Protein AF-A0A2E4QGC3-F1 (afdb_monomer_lite)

Secondary structure (DSSP, 8-state):
----------TTTSEETTEEHHHHHHHHHHHHHHHHHHHHHHHHHHHHTSPP--TTTTHHHHHHHIIIIIIS-TTGGGSHHHHHHHHHHHHHHHHHHHHHHHHHTTTHHHHHT--

pLDDT: mean 86.59, std 10.7, range [45.19, 97.94]

Structure (mmCIF, N/CA/C/O backbone):
data_AF-A0A2E4QGC3-F1
#
_entry.id   AF-A0A2E4QGC3-F1
#
loop_
_atom_site.group_PDB
_atom_site.id
_atom_site.type_symbol
_atom_site.label_atom_id
_atom_site.label_alt_id
_atom_site.label_comp_id
_atom_site.label_asym_id
_atom_site.label_entity_id
_atom_site.label_seq_id
_atom_site.pdbx_PDB_ins_code
_atom_site.Cartn_x
_atom_site.Cartn_y
_atom_site.Cartn_z
_atom_site.occupancy
_atom_site.B_iso_or_equiv
_atom_site.auth_seq_id
_atom_site.auth_comp_id
_atom_site.auth_asym_id
_atom_site.auth_atom_id
_atom_site.pdbx_PDB_model_num
ATOM 1 N N . MET A 1 1 ? 45.068 -13.428 -18.372 1.00 47.28 1 MET A N 1
ATOM 2 C CA . MET A 1 1 ? 43.794 -14.139 -18.594 1.00 47.28 1 MET A CA 1
ATOM 3 C C . MET A 1 1 ? 42.691 -13.116 -18.382 1.00 47.28 1 MET A C 1
ATOM 5 O O . MET A 1 1 ? 42.543 -12.630 -17.269 1.00 47.28 1 MET A O 1
ATOM 9 N N . ARG A 1 2 ? 42.080 -12.636 -19.468 1.00 45.19 2 ARG A N 1
ATOM 10 C CA . ARG A 1 2 ? 41.048 -11.593 -19.437 1.00 45.19 2 ARG A CA 1
ATOM 11 C C . ARG A 1 2 ? 39.769 -12.281 -18.961 1.00 45.19 2 ARG A C 1
ATOM 13 O O . ARG A 1 2 ? 39.364 -13.263 -19.564 1.00 45.19 2 ARG A O 1
ATOM 20 N N . LEU A 1 3 ? 39.235 -11.868 -17.814 1.00 57.50 3 LEU A N 1
ATOM 21 C CA . LEU A 1 3 ? 37.904 -12.294 -17.400 1.00 57.50 3 LEU A CA 1
ATOM 22 C C . LEU A 1 3 ? 36.945 -11.529 -18.300 1.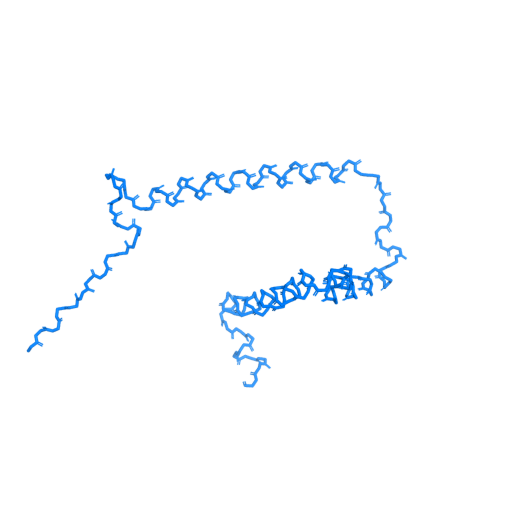00 57.50 3 LEU A C 1
ATOM 24 O O . LEU A 1 3 ? 36.777 -10.319 -18.148 1.00 57.50 3 LEU A O 1
ATOM 28 N N . ASP A 1 4 ? 36.416 -12.221 -19.296 1.00 54.12 4 ASP A N 1
ATOM 29 C CA . ASP A 1 4 ? 35.385 -11.701 -20.176 1.00 54.12 4 ASP A CA 1
ATOM 30 C C . ASP A 1 4 ? 34.141 -11.529 -19.303 1.00 54.12 4 ASP A C 1
ATOM 32 O O . ASP A 1 4 ? 33.403 -12.475 -19.034 1.00 54.12 4 ASP A O 1
ATOM 36 N N . GLY A 1 5 ? 33.991 -10.335 -18.727 1.00 58.50 5 GLY A N 1
ATOM 37 C CA . GLY A 1 5 ? 32.826 -9.982 -17.936 1.00 58.50 5 GLY A CA 1
ATOM 38 C C . GLY A 1 5 ? 31.602 -10.172 -18.814 1.00 58.50 5 GLY A C 1
ATOM 39 O O . GLY A 1 5 ? 31.435 -9.451 -19.796 1.00 58.50 5 GLY A O 1
ATOM 40 N N . PHE A 1 6 ? 30.775 -11.164 -18.489 1.00 63.38 6 PHE A N 1
ATOM 41 C CA . PHE A 1 6 ? 29.457 -11.311 -19.081 1.00 63.38 6 PHE A CA 1
ATOM 42 C C . PHE A 1 6 ? 28.702 -10.006 -18.821 1.00 63.38 6 PHE A C 1
ATOM 44 O O . PHE A 1 6 ? 28.243 -9.752 -17.707 1.00 63.38 6 PHE A O 1
ATOM 51 N N . MET A 1 7 ? 28.632 -9.149 -19.838 1.00 65.50 7 MET A N 1
ATOM 52 C CA . MET A 1 7 ? 27.768 -7.978 -19.853 1.00 65.50 7 MET A CA 1
ATOM 53 C C . MET A 1 7 ? 26.338 -8.514 -19.859 1.00 65.50 7 MET A C 1
ATOM 55 O O . MET A 1 7 ? 25.777 -8.790 -20.916 1.00 65.50 7 MET A O 1
ATOM 59 N N . MET A 1 8 ? 25.782 -8.759 -18.672 1.00 71.31 8 MET A N 1
ATOM 60 C CA . MET A 1 8 ? 24.369 -9.082 -18.520 1.00 71.31 8 MET A CA 1
ATOM 61 C C . MET A 1 8 ? 23.593 -7.847 -18.965 1.00 71.31 8 MET A C 1
ATOM 63 O O . MET A 1 8 ? 23.534 -6.853 -18.242 1.00 71.31 8 MET A O 1
ATOM 67 N N . GLU A 1 9 ? 23.057 -7.885 -20.184 1.00 76.44 9 GLU A N 1
ATOM 68 C CA . GLU A 1 9 ? 22.187 -6.820 -20.667 1.00 76.44 9 GLU A CA 1
ATOM 69 C C . GLU A 1 9 ? 20.975 -6.710 -19.743 1.00 76.44 9 GLU A C 1
ATOM 71 O O . GLU A 1 9 ? 20.362 -7.711 -19.356 1.00 76.44 9 GLU A O 1
ATOM 76 N N . HIS A 1 10 ? 20.649 -5.479 -19.351 1.00 81.12 10 HIS A N 1
ATOM 77 C CA . HIS A 1 10 ? 19.537 -5.235 -18.453 1.00 81.12 10 HIS A CA 1
ATOM 78 C C . HIS A 1 10 ? 18.235 -5.721 -19.121 1.00 81.12 10 HIS A C 1
ATOM 80 O O . HIS A 1 10 ? 17.992 -5.387 -20.282 1.00 81.12 10 HIS A O 1
ATOM 86 N N . PRO A 1 11 ? 17.341 -6.449 -18.424 1.00 82.50 11 PRO A N 1
ATOM 87 C CA . PRO A 1 11 ? 16.104 -6.977 -19.017 1.00 82.50 11 PRO A CA 1
ATOM 88 C C . PRO A 1 11 ? 15.154 -5.924 -19.624 1.00 82.50 11 PRO A C 1
ATOM 90 O O . PRO A 1 11 ? 14.217 -6.260 -20.340 1.00 82.50 11 PRO A O 1
ATOM 93 N N . LEU A 1 12 ? 15.365 -4.637 -19.340 1.00 84.19 12 LEU A N 1
ATOM 94 C CA . LEU A 1 12 ? 14.615 -3.544 -19.976 1.00 84.19 12 LEU A CA 1
ATOM 95 C C . LEU A 1 12 ? 15.203 -3.108 -21.325 1.00 84.19 12 LEU A C 1
ATOM 97 O O . LEU A 1 12 ? 14.480 -2.521 -22.134 1.00 84.19 12 LEU A O 1
ATOM 101 N N . ASP A 1 13 ? 16.478 -3.407 -21.561 1.00 85.94 13 ASP A N 1
ATOM 102 C CA . ASP A 1 13 ? 17.204 -3.064 -22.784 1.00 85.94 13 ASP A CA 1
ATOM 103 C C . ASP A 1 13 ? 17.122 -4.179 -23.830 1.00 85.94 13 ASP A C 1
ATOM 105 O O . ASP A 1 13 ? 17.263 -3.917 -25.028 1.00 85.94 13 ASP A O 1
ATOM 109 N N . ILE A 1 14 ? 16.796 -5.404 -23.405 1.00 88.19 14 ILE A N 1
ATOM 110 C CA . ILE A 1 14 ? 16.562 -6.517 -24.323 1.00 88.19 14 ILE A CA 1
ATOM 111 C C . ILE A 1 14 ? 15.283 -6.310 -25.139 1.00 88.19 14 ILE A C 1
ATOM 113 O O . ILE A 1 14 ? 14.298 -5.698 -24.709 1.00 88.19 14 ILE A O 1
ATOM 117 N N . THR A 1 15 ? 15.314 -6.818 -26.368 1.00 89.19 15 THR A N 1
ATOM 118 C CA . THR A 1 15 ? 14.217 -6.682 -27.327 1.00 89.19 15 THR A CA 1
ATOM 119 C C . THR A 1 15 ? 13.378 -7.955 -27.342 1.00 89.19 15 THR A C 1
ATOM 121 O O . THR A 1 15 ? 13.844 -9.017 -27.747 1.00 89.19 15 THR A O 1
ATOM 124 N N . TYR A 1 16 ? 12.116 -7.842 -26.945 1.00 86.06 16 TYR A N 1
ATOM 125 C CA . TYR A 1 16 ? 11.133 -8.918 -26.967 1.00 86.06 16 TYR A CA 1
ATOM 126 C C . TYR A 1 16 ? 10.263 -8.789 -28.216 1.00 86.06 16 TYR A C 1
ATOM 128 O O . TYR A 1 16 ? 9.527 -7.815 -28.357 1.00 86.06 16 TYR A O 1
ATOM 136 N N . ALA A 1 17 ? 10.349 -9.755 -29.137 1.00 86.56 17 ALA A N 1
ATOM 137 C CA . ALA A 1 17 ? 9.548 -9.774 -30.370 1.00 86.56 17 ALA A CA 1
ATOM 138 C C . ALA A 1 17 ? 9.578 -8.439 -31.161 1.00 86.56 17 ALA A C 1
ATOM 140 O O . ALA A 1 17 ? 8.571 -8.004 -31.711 1.00 86.56 17 ALA A O 1
ATOM 141 N N . GLY A 1 18 ? 10.738 -7.768 -31.189 1.00 87.81 18 GLY A N 1
ATOM 142 C CA . GLY A 1 18 ? 10.933 -6.471 -31.857 1.00 87.81 18 GLY A CA 1
ATOM 143 C C . GLY A 1 18 ? 10.627 -5.230 -31.003 1.00 87.81 18 GLY A C 1
ATOM 144 O O . GLY A 1 18 ? 10.847 -4.114 -31.467 1.00 87.81 18 GLY A O 1
ATOM 145 N N . ILE A 1 19 ? 10.172 -5.395 -29.757 1.00 87.38 19 ILE A N 1
ATOM 146 C CA . ILE A 1 19 ? 9.827 -4.306 -28.830 1.00 87.38 19 ILE A CA 1
ATOM 147 C C . ILE A 1 19 ? 10.833 -4.271 -27.673 1.00 87.38 19 ILE A C 1
ATOM 149 O O . ILE A 1 19 ? 11.060 -5.284 -27.016 1.00 87.38 19 ILE A O 1
ATOM 153 N N . LYS A 1 20 ? 11.429 -3.108 -27.381 1.00 90.19 20 LYS A N 1
ATOM 154 C CA . LYS A 1 20 ? 12.330 -2.964 -26.220 1.00 90.19 20 LYS A CA 1
ATOM 155 C C . LYS A 1 20 ? 11.569 -3.147 -24.902 1.00 90.19 20 LYS A C 1
ATOM 157 O O . LYS A 1 20 ? 10.458 -2.630 -24.755 1.00 90.19 20 LYS A O 1
ATOM 162 N N . GLY A 1 21 ? 12.177 -3.829 -23.933 1.00 88.88 21 GLY A N 1
ATOM 163 C CA . GLY A 1 21 ? 11.554 -4.173 -22.650 1.00 88.88 21 GLY A CA 1
ATOM 164 C C . GLY A 1 21 ? 10.984 -2.984 -21.871 1.00 88.88 21 GLY A C 1
ATOM 165 O O . GLY A 1 21 ? 9.895 -3.090 -21.304 1.00 88.88 21 GLY A O 1
ATOM 166 N N . TYR A 1 22 ? 11.636 -1.818 -21.898 1.00 91.75 22 TYR A N 1
ATOM 167 C CA . TYR A 1 22 ? 11.111 -0.637 -21.202 1.00 91.75 22 TYR A CA 1
ATOM 168 C C . TYR A 1 22 ? 9.769 -0.142 -21.768 1.00 91.75 22 TYR A C 1
ATOM 170 O O . TYR A 1 22 ? 8.949 0.365 -21.005 1.00 91.75 22 TYR A O 1
ATOM 178 N N . TYR A 1 23 ? 9.490 -0.317 -23.068 1.00 93.31 23 TYR A N 1
ATOM 179 C CA . TYR A 1 23 ? 8.177 0.030 -23.625 1.00 93.31 23 TYR A CA 1
ATOM 180 C C . TYR A 1 23 ? 7.086 -0.880 -23.067 1.00 93.31 23 TYR A C 1
ATOM 182 O O . TYR A 1 23 ? 6.005 -0.399 -22.732 1.00 93.31 23 TYR A O 1
ATOM 190 N N . LEU A 1 24 ? 7.378 -2.175 -22.911 1.00 92.00 24 LEU A N 1
ATOM 191 C CA . LEU A 1 24 ? 6.452 -3.116 -22.282 1.00 92.00 24 LEU A CA 1
ATOM 192 C C . LEU A 1 24 ? 6.173 -2.715 -20.831 1.00 92.00 24 LEU A C 1
ATOM 194 O O . LEU A 1 24 ? 5.012 -2.671 -20.428 1.00 92.00 24 LEU A O 1
ATOM 198 N N . LEU A 1 25 ? 7.216 -2.356 -20.074 1.00 92.19 25 LEU A N 1
ATOM 199 C CA . LEU A 1 25 ? 7.071 -1.879 -18.699 1.00 92.19 25 LEU A CA 1
ATOM 200 C C . LEU A 1 25 ? 6.210 -0.611 -18.623 1.00 92.19 25 LEU A C 1
ATOM 202 O O . LEU A 1 25 ? 5.304 -0.544 -17.797 1.00 92.19 25 LEU A O 1
ATOM 206 N N . LEU A 1 26 ? 6.464 0.378 -19.482 1.00 94.50 26 LEU A N 1
ATOM 207 C CA . LEU A 1 26 ? 5.713 1.635 -19.487 1.00 94.50 26 LEU A CA 1
ATOM 208 C C . LEU A 1 26 ? 4.244 1.429 -19.863 1.00 94.50 26 LEU A C 1
ATOM 210 O O . LEU A 1 26 ? 3.369 2.014 -19.228 1.00 94.50 26 LEU A O 1
ATOM 214 N N . VAL A 1 27 ? 3.957 0.585 -20.857 1.00 95.56 27 VAL A N 1
ATOM 215 C CA . VAL A 1 27 ? 2.580 0.290 -21.274 1.00 95.56 27 VAL A CA 1
ATOM 216 C C . VAL A 1 27 ? 1.839 -0.481 -20.183 1.00 95.56 27 VAL A C 1
ATOM 218 O O . VAL A 1 27 ? 0.763 -0.057 -19.763 1.00 95.56 27 VAL A O 1
ATOM 221 N N . LEU A 1 28 ? 2.412 -1.579 -19.681 1.00 95.44 28 LEU A N 1
ATOM 222 C CA . LEU A 1 28 ? 1.779 -2.390 -18.636 1.00 95.44 28 LEU A CA 1
ATOM 223 C C . LEU A 1 28 ? 1.624 -1.607 -17.330 1.00 95.44 28 LEU A C 1
ATOM 225 O O . LEU A 1 28 ? 0.553 -1.625 -16.723 1.00 95.44 28 LEU A O 1
ATOM 229 N N . GLY A 1 29 ? 2.667 -0.885 -16.922 1.00 96.44 29 GLY A N 1
ATOM 230 C CA . GLY A 1 29 ? 2.653 -0.032 -15.739 1.00 96.44 29 GLY A CA 1
ATOM 231 C C . GLY A 1 29 ? 1.637 1.100 -15.868 1.00 96.44 29 GLY A C 1
ATOM 232 O O . GLY A 1 29 ? 0.827 1.298 -14.965 1.00 96.44 29 GLY A O 1
ATOM 233 N N . GLY A 1 30 ? 1.610 1.788 -17.011 1.00 97.62 30 GLY A N 1
ATOM 234 C CA . GLY A 1 30 ? 0.655 2.859 -17.289 1.00 97.62 30 GLY A CA 1
ATOM 235 C C . GLY A 1 30 ? -0.796 2.377 -17.254 1.00 97.62 30 GLY A C 1
ATOM 236 O O . GLY A 1 30 ? -1.627 2.991 -16.584 1.00 97.62 30 GLY A O 1
ATOM 237 N N . ILE A 1 31 ? -1.097 1.245 -17.901 1.00 97.88 31 ILE A N 1
ATOM 238 C CA . ILE A 1 31 ? -2.432 0.629 -17.865 1.00 97.88 31 ILE A CA 1
ATOM 239 C C . ILE A 1 31 ? -2.797 0.237 -16.428 1.00 97.88 31 ILE A C 1
ATOM 241 O O . ILE A 1 31 ? -3.880 0.583 -15.957 1.00 97.88 31 ILE A O 1
ATOM 245 N N . SER A 1 32 ? -1.895 -0.439 -15.713 1.00 97.62 32 SER A N 1
ATOM 246 C CA . SER A 1 32 ? -2.124 -0.874 -14.331 1.00 97.62 32 SER A CA 1
ATOM 247 C C . SER A 1 32 ? -2.444 0.304 -13.404 1.00 97.62 32 SER A C 1
ATOM 249 O O . SER A 1 32 ? -3.460 0.286 -12.704 1.00 97.62 32 SER A O 1
ATOM 251 N N . ILE A 1 33 ? -1.644 1.374 -13.460 1.00 97.69 33 ILE A N 1
ATOM 252 C CA . ILE A 1 33 ? -1.845 2.582 -12.650 1.00 97.69 33 ILE A CA 1
ATOM 253 C C . ILE A 1 33 ? -3.165 3.270 -13.012 1.00 97.69 33 ILE A C 1
ATOM 255 O O . ILE A 1 33 ? -3.900 3.676 -12.113 1.00 97.69 33 ILE A O 1
ATOM 259 N N . ALA A 1 34 ? -3.503 3.373 -14.300 1.00 97.56 34 ALA A N 1
ATOM 260 C CA . ALA A 1 34 ? -4.756 3.987 -14.738 1.00 97.56 34 ALA A CA 1
ATOM 261 C C . ALA A 1 34 ? -5.985 3.219 -14.222 1.00 97.56 34 ALA A C 1
ATOM 263 O O . ALA A 1 34 ? -6.903 3.823 -13.660 1.00 97.56 34 ALA A O 1
ATOM 264 N N . PHE A 1 35 ? -5.987 1.888 -14.350 1.00 97.88 35 PHE A N 1
ATOM 265 C CA . PHE A 1 35 ? -7.061 1.042 -13.823 1.00 97.88 35 PHE A CA 1
ATOM 266 C C . PHE A 1 35 ? -7.151 1.119 -12.298 1.00 97.88 35 PHE A C 1
ATOM 268 O O . PHE A 1 35 ? -8.248 1.262 -11.754 1.00 97.88 35 PHE A O 1
ATOM 275 N N . PHE A 1 36 ? -6.016 1.069 -11.602 1.00 97.12 36 PHE A N 1
ATOM 276 C CA . PHE A 1 36 ? -5.972 1.209 -10.151 1.00 97.12 36 PHE A CA 1
ATOM 277 C C . PHE A 1 36 ? -6.544 2.560 -9.701 1.00 97.12 36 PHE A C 1
ATOM 279 O O . PHE A 1 36 ? -7.436 2.598 -8.853 1.00 97.12 36 PHE A O 1
ATOM 286 N N . ALA A 1 37 ? -6.107 3.662 -10.317 1.00 97.81 37 ALA A N 1
ATOM 287 C CA . ALA A 1 37 ? -6.591 5.004 -10.008 1.00 97.81 37 ALA A CA 1
ATOM 288 C C . ALA A 1 37 ? -8.102 5.137 -10.246 1.00 97.81 37 ALA A C 1
ATOM 290 O O . ALA A 1 37 ? -8.812 5.671 -9.391 1.00 97.81 37 ALA A O 1
ATOM 291 N N . TYR A 1 38 ? -8.614 4.597 -11.355 1.00 97.94 38 TYR A N 1
ATOM 292 C CA . TYR A 1 38 ? -10.050 4.578 -11.640 1.00 97.94 38 TYR A CA 1
ATOM 293 C C . TYR A 1 38 ? -10.845 3.832 -10.557 1.00 97.94 38 TYR A C 1
ATOM 295 O O . TYR A 1 38 ? -11.861 4.329 -10.060 1.00 97.94 38 TYR A O 1
ATOM 303 N N . GLN A 1 39 ? -10.370 2.655 -10.147 1.00 97.62 39 GLN A N 1
ATOM 304 C CA . GLN A 1 39 ? -11.031 1.846 -9.122 1.00 97.62 39 GLN A CA 1
ATOM 305 C C . GLN A 1 39 ? -11.007 2.534 -7.753 1.00 97.62 39 GLN A C 1
ATOM 307 O O . GLN A 1 39 ? -12.031 2.551 -7.064 1.00 97.62 39 GLN A O 1
ATOM 312 N N . VAL A 1 40 ? -9.884 3.159 -7.386 1.00 97.25 40 VAL A N 1
ATOM 313 C CA . VAL A 1 40 ? -9.766 3.961 -6.160 1.00 97.25 40 VAL A CA 1
ATOM 314 C C . VAL A 1 40 ? -10.748 5.127 -6.194 1.00 97.25 40 VAL A C 1
ATOM 316 O O . VAL A 1 40 ? -11.536 5.274 -5.264 1.00 97.25 40 VAL A O 1
ATOM 319 N N . GLN A 1 41 ? -10.790 5.903 -7.280 1.00 97.25 41 GLN A N 1
ATOM 320 C CA . GLN A 1 41 ? -11.730 7.021 -7.421 1.00 97.25 41 GLN A CA 1
ATOM 321 C C . GLN A 1 41 ? -13.186 6.569 -7.277 1.00 97.25 41 GLN A C 1
ATOM 323 O O . GLN A 1 41 ? -13.973 7.206 -6.571 1.00 97.25 41 GLN A O 1
ATOM 328 N N . LYS A 1 42 ? -13.548 5.450 -7.911 1.00 95.88 42 LYS A N 1
ATOM 329 C CA . LYS A 1 42 ? -14.889 4.872 -7.807 1.00 95.88 42 LYS A CA 1
ATOM 330 C C . LYS A 1 42 ? -15.217 4.465 -6.370 1.00 95.88 42 LYS A C 1
ATOM 332 O O . LYS A 1 42 ? -16.283 4.827 -5.872 1.00 95.88 42 LYS A O 1
ATOM 337 N N . ALA A 1 43 ? -14.312 3.755 -5.698 1.00 95.44 43 ALA A N 1
ATOM 338 C CA . ALA A 1 43 ? -14.493 3.341 -4.309 1.00 95.44 43 ALA A CA 1
ATOM 339 C C . ALA A 1 43 ? -14.619 4.554 -3.375 1.00 95.44 43 ALA A C 1
ATOM 341 O O . ALA A 1 43 ? -15.560 4.626 -2.584 1.00 95.44 43 ALA A O 1
ATOM 342 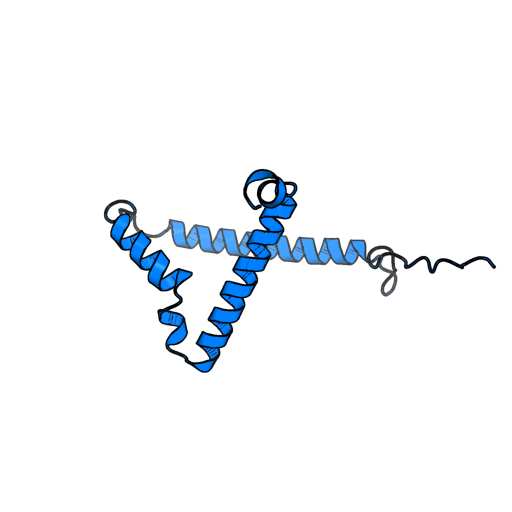N N . THR A 1 44 ? -13.743 5.551 -3.518 1.00 95.75 44 THR A N 1
ATOM 343 C CA . THR A 1 44 ? -13.793 6.790 -2.735 1.00 95.75 44 THR A CA 1
ATOM 344 C C . THR A 1 44 ? -15.109 7.531 -2.946 1.00 95.75 44 THR A C 1
ATOM 346 O O . THR A 1 44 ? -15.733 7.944 -1.970 1.00 95.75 44 THR A O 1
ATOM 349 N N . ARG A 1 45 ? -15.589 7.648 -4.191 1.00 95.19 45 ARG A N 1
ATOM 350 C CA . ARG A 1 45 ? -16.879 8.289 -4.485 1.00 95.19 45 ARG A CA 1
ATOM 351 C C . ARG A 1 45 ? -18.039 7.581 -3.786 1.00 95.19 45 ARG A C 1
ATOM 353 O O . ARG A 1 45 ? -18.903 8.254 -3.237 1.00 95.19 45 ARG A O 1
ATOM 360 N N . LEU A 1 46 ? -18.052 6.249 -3.783 1.00 93.94 46 LEU A N 1
ATOM 361 C CA . LEU A 1 46 ? -19.085 5.473 -3.090 1.00 93.94 46 LEU A CA 1
ATOM 362 C C . LEU A 1 46 ? -19.022 5.664 -1.569 1.00 93.94 46 LEU A C 1
ATOM 364 O O . LEU A 1 46 ? -20.059 5.848 -0.940 1.00 93.94 46 LEU A O 1
ATOM 368 N N . VAL A 1 47 ? -17.822 5.686 -0.983 1.00 90.69 47 VAL A N 1
ATOM 369 C CA . VAL A 1 47 ? -17.637 5.921 0.460 1.00 90.69 47 VAL A CA 1
ATOM 370 C C . VAL A 1 47 ? -18.090 7.327 0.870 1.00 90.69 47 VAL A C 1
ATOM 372 O O . VAL A 1 47 ? -18.684 7.490 1.934 1.00 90.69 47 VAL A O 1
ATOM 375 N N . LEU A 1 48 ? -17.847 8.340 0.033 1.00 89.06 48 LEU A N 1
ATOM 376 C CA . LEU A 1 48 ? -18.237 9.730 0.304 1.00 89.06 48 LEU A CA 1
ATOM 377 C C . LEU A 1 48 ? -19.752 9.971 0.247 1.00 89.06 48 LEU A 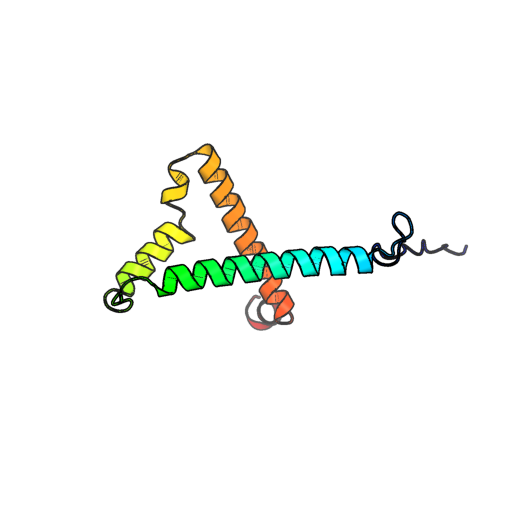C 1
ATOM 379 O O . LEU A 1 48 ? -20.225 10.926 0.853 1.00 89.06 48 LEU A O 1
ATOM 383 N N . LEU A 1 49 ? -20.512 9.114 -0.442 1.00 91.88 49 LEU A N 1
ATOM 384 C CA . LEU A 1 49 ? -21.981 9.148 -0.427 1.00 91.88 49 LEU A CA 1
ATOM 385 C C . LEU A 1 49 ? -22.577 8.589 0.877 1.00 91.88 49 LEU A C 1
ATOM 387 O O . LEU A 1 49 ? -23.784 8.692 1.090 1.00 91.88 49 LEU A O 1
ATOM 391 N N . GLY A 1 50 ? -21.758 7.975 1.734 1.00 86.94 50 GLY A N 1
ATOM 392 C CA . GLY A 1 50 ? -22.192 7.465 3.029 1.00 86.94 50 GLY A CA 1
ATOM 393 C C . GLY A 1 50 ? -22.668 8.576 3.971 1.00 86.94 50 GLY A C 1
ATOM 394 O O . GLY A 1 50 ? -22.199 9.711 3.916 1.00 86.94 50 GLY A O 1
ATOM 395 N N . ALA A 1 51 ? -23.596 8.232 4.866 1.00 83.31 51 ALA A N 1
ATOM 396 C CA . ALA A 1 51 ? -24.119 9.156 5.867 1.00 83.31 51 ALA A CA 1
ATOM 397 C C . ALA A 1 51 ? -23.004 9.703 6.789 1.00 83.31 51 ALA A C 1
A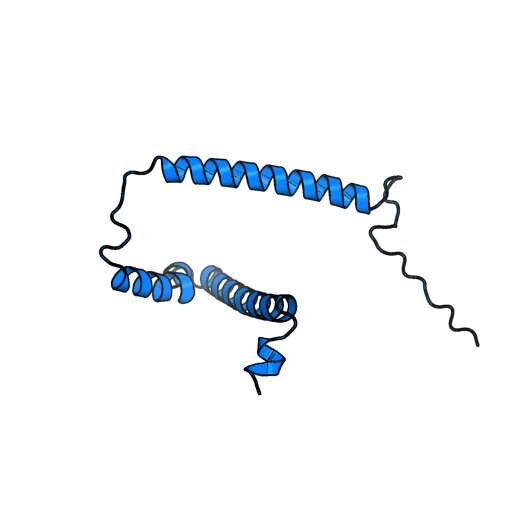TOM 399 O O . ALA A 1 51 ? -22.033 8.990 7.075 1.00 83.31 51 ALA A O 1
ATOM 400 N N . PRO A 1 52 ? -23.134 10.947 7.291 1.00 78.94 52 PRO A N 1
ATOM 401 C CA . PRO A 1 52 ? -22.176 11.504 8.236 1.00 78.94 52 PRO A CA 1
ATOM 402 C C . PRO A 1 52 ? -22.164 10.681 9.534 1.00 78.94 52 PRO A C 1
ATOM 404 O O . PRO A 1 52 ? -23.171 10.584 10.229 1.00 78.94 52 PRO A O 1
ATOM 407 N N . ASP A 1 53 ? -21.007 10.103 9.865 1.00 76.44 53 ASP A N 1
ATOM 408 C CA . ASP A 1 53 ? -20.757 9.393 11.127 1.00 76.44 53 ASP A CA 1
ATOM 409 C C . ASP A 1 53 ? -19.868 10.249 12.044 1.00 76.44 53 ASP A C 1
ATOM 411 O O . ASP A 1 53 ? -18.892 10.863 11.594 1.00 76.44 53 ASP A O 1
ATOM 415 N N . LYS A 1 54 ? -20.164 10.267 13.349 1.00 77.00 54 LYS A N 1
ATOM 416 C CA . LYS A 1 54 ? -19.329 10.923 14.367 1.00 77.00 54 LYS A CA 1
ATOM 417 C C . LYS A 1 54 ? -18.112 10.043 14.669 1.00 77.00 54 LYS A C 1
ATOM 419 O O . LYS A 1 54 ? -18.058 9.306 15.652 1.00 77.00 54 LYS A O 1
ATOM 424 N N . ARG A 1 55 ? -17.097 10.136 13.809 1.00 69.12 55 ARG A N 1
ATOM 425 C CA . ARG A 1 55 ? -15.913 9.252 13.815 1.00 69.12 55 ARG A CA 1
ATOM 426 C C . ARG A 1 55 ? -15.029 9.355 15.066 1.00 69.12 55 ARG A C 1
ATOM 428 O O . ARG A 1 55 ? -14.299 8.410 15.355 1.00 69.12 55 ARG A O 1
ATOM 435 N N . PHE A 1 56 ? -15.106 10.457 15.813 1.00 74.44 56 PHE A N 1
ATOM 436 C CA . PHE A 1 56 ? -14.219 10.745 16.950 1.00 74.44 56 PHE A CA 1
ATOM 437 C C . PHE A 1 56 ? -14.840 10.518 18.337 1.00 74.44 56 PHE A C 1
ATOM 439 O O . PHE A 1 56 ? -14.138 10.633 19.333 1.00 74.44 56 PHE A O 1
ATOM 446 N N . ASP A 1 57 ? -16.114 10.129 18.425 1.00 76.88 57 ASP A N 1
ATOM 447 C CA . ASP A 1 57 ? -16.839 9.988 19.704 1.00 76.88 57 ASP A CA 1
ATOM 448 C C . ASP A 1 57 ? -16.377 8.771 20.543 1.00 76.88 57 ASP A C 1
ATOM 450 O O . ASP A 1 57 ? -16.630 8.662 21.736 1.00 76.88 57 ASP A O 1
ATOM 454 N N . SER A 1 58 ? -15.666 7.820 19.921 1.00 80.56 58 SER A N 1
ATOM 455 C CA . SER A 1 58 ? -15.241 6.556 20.551 1.00 80.56 58 SER A CA 1
ATOM 456 C C . SER A 1 58 ? -13.824 6.122 20.160 1.00 80.56 58 SER A C 1
ATOM 458 O O . SER A 1 58 ? -13.558 4.932 19.962 1.00 80.56 58 SER A O 1
ATOM 460 N N . TRP A 1 59 ? -12.896 7.080 20.061 1.00 83.94 59 TRP A N 1
ATOM 461 C CA . TRP A 1 59 ? -11.518 6.842 19.609 1.00 83.94 59 TRP A CA 1
ATOM 462 C C . TRP A 1 59 ? -10.835 5.661 20.318 1.00 83.94 59 TRP A C 1
ATOM 464 O O . TRP A 1 59 ? -10.348 4.749 19.656 1.00 83.94 59 TRP A O 1
ATOM 474 N N . GLY A 1 60 ? -10.882 5.602 21.655 1.00 85.56 60 GLY A N 1
ATOM 475 C CA . GLY A 1 60 ? -10.230 4.533 22.424 1.00 85.56 60 GLY A CA 1
ATOM 476 C C . GLY A 1 60 ? -10.788 3.133 22.136 1.00 85.56 60 GLY A C 1
ATOM 477 O O . GLY A 1 60 ? -10.028 2.186 21.931 1.00 85.56 60 GLY A O 1
ATOM 478 N N . LYS A 1 61 ? -12.118 2.995 22.046 1.00 85.25 61 LYS A N 1
ATOM 479 C CA . LYS A 1 61 ? -12.765 1.713 21.717 1.00 85.25 61 LYS A CA 1
ATOM 480 C C . LYS A 1 61 ? -12.426 1.277 20.290 1.00 85.25 61 LYS A C 1
ATOM 482 O O . LYS A 1 61 ? -12.148 0.102 20.068 1.00 85.25 61 LYS A O 1
ATOM 487 N N . ARG A 1 62 ? -12.398 2.220 19.344 1.00 85.06 62 ARG A N 1
ATOM 488 C CA . ARG A 1 62 ? -12.052 1.960 17.939 1.00 85.06 62 ARG A CA 1
ATOM 489 C C . ARG A 1 62 ? -10.584 1.576 17.777 1.00 85.06 62 ARG A C 1
ATOM 491 O O . ARG A 1 62 ? -10.307 0.610 17.085 1.00 85.06 62 ARG A O 1
ATOM 498 N N . MET A 1 63 ? -9.660 2.251 18.460 1.00 88.19 63 MET A N 1
ATOM 499 C CA . MET A 1 63 ? -8.239 1.881 18.451 1.00 88.19 63 MET A CA 1
ATOM 500 C C . MET A 1 63 ? -8.015 0.482 19.021 1.00 88.19 63 MET A C 1
ATOM 502 O O . MET A 1 63 ? -7.319 -0.317 18.399 1.00 88.19 63 MET A O 1
ATOM 506 N N . LYS A 1 64 ? -8.666 0.139 20.141 1.00 88.38 64 LYS A N 1
ATOM 507 C CA . LYS A 1 64 ? -8.607 -1.221 20.695 1.00 88.38 64 LYS A CA 1
ATOM 508 C C . LYS A 1 64 ? -9.154 -2.263 19.713 1.00 88.38 64 LYS A C 1
ATOM 510 O O . LYS A 1 64 ? -8.548 -3.319 19.547 1.00 88.38 64 LYS A O 1
ATOM 515 N N . GLU A 1 65 ? -10.272 -1.971 19.054 1.00 88.56 65 GLU A N 1
ATOM 516 C CA . GLU A 1 65 ? -10.851 -2.864 18.045 1.00 88.56 65 GLU A CA 1
ATOM 517 C C . GLU A 1 65 ? -9.907 -3.019 16.845 1.00 88.56 65 GLU A C 1
ATOM 519 O O . GLU A 1 65 ? -9.628 -4.138 16.435 1.00 88.56 65 GLU A O 1
ATOM 524 N N . THR A 1 66 ? -9.332 -1.929 16.330 1.00 88.25 66 THR A N 1
ATOM 525 C CA . THR A 1 66 ? -8.355 -1.976 15.234 1.00 88.25 66 THR A CA 1
ATOM 526 C C . THR A 1 66 ? -7.127 -2.798 15.627 1.00 88.25 66 THR A C 1
ATOM 528 O O . THR A 1 66 ? -6.761 -3.724 14.914 1.00 88.25 66 THR A O 1
ATOM 531 N N . LEU A 1 67 ? -6.515 -2.555 16.786 1.00 89.50 67 LEU A N 1
ATOM 532 C CA . LEU A 1 67 ? -5.369 -3.348 17.248 1.00 89.50 67 LEU A CA 1
ATOM 533 C C . LEU A 1 67 ? -5.714 -4.838 17.407 1.00 89.50 67 LEU A C 1
ATOM 535 O O . LEU A 1 67 ? -4.938 -5.702 17.019 1.00 89.50 67 LEU A O 1
ATOM 539 N N . THR A 1 68 ? -6.885 -5.173 17.941 1.00 88.19 68 THR A N 1
ATOM 540 C CA . THR A 1 68 ? -7.231 -6.584 18.200 1.00 88.19 68 THR A CA 1
ATOM 541 C C . THR A 1 68 ? -7.751 -7.326 16.967 1.00 88.19 68 THR A C 1
ATOM 543 O O . THR A 1 68 ? -7.498 -8.520 16.818 1.00 88.19 68 THR A O 1
ATOM 546 N N . VAL A 1 69 ? -8.457 -6.645 16.064 1.00 87.62 69 VAL A N 1
ATOM 547 C CA . VAL A 1 69 ? -9.076 -7.252 14.877 1.00 87.62 69 VAL A CA 1
ATOM 548 C C . VAL A 1 69 ? -8.206 -7.111 13.637 1.00 87.62 69 VAL A C 1
ATOM 550 O O . VAL A 1 69 ? -8.077 -8.087 12.904 1.00 87.62 69 VAL A O 1
ATOM 553 N N . TRP A 1 70 ? -7.611 -5.940 13.396 1.00 87.81 70 TRP A N 1
ATOM 554 C CA . TRP A 1 70 ? -6.749 -5.711 12.232 1.00 87.81 70 TRP A CA 1
ATOM 555 C C . TRP A 1 70 ? -5.326 -6.213 12.480 1.00 87.81 70 TRP A C 1
ATOM 557 O O . TRP A 1 70 ? -4.842 -7.025 11.701 1.00 87.81 70 TRP A O 1
ATOM 567 N N . LEU A 1 71 ? -4.671 -5.815 13.577 1.00 88.94 71 LEU A N 1
ATOM 568 C CA . LEU A 1 71 ? -3.310 -6.303 13.855 1.00 88.94 71 LEU A CA 1
ATOM 569 C C . LEU A 1 71 ? -3.333 -7.742 14.396 1.00 88.94 71 LEU A C 1
ATOM 571 O O . LEU A 1 71 ? -2.561 -8.589 13.961 1.00 88.94 71 LEU A O 1
ATOM 575 N N . GLY A 1 72 ? -4.262 -8.037 15.310 1.00 86.62 72 GLY A N 1
ATOM 576 C CA . GLY A 1 72 ? -4.437 -9.377 15.881 1.00 86.62 72 GLY A CA 1
ATOM 577 C C . GLY A 1 72 ? -5.165 -10.381 14.982 1.00 86.62 72 GLY A C 1
ATOM 578 O O . GLY A 1 72 ? -5.249 -11.550 15.345 1.00 86.62 72 GLY A O 1
ATOM 579 N N . GLN A 1 73 ? -5.706 -9.953 13.832 1.00 86.81 73 GLN A N 1
ATOM 580 C CA . GLN A 1 73 ? -6.327 -10.822 12.816 1.00 86.81 73 GLN A CA 1
ATOM 581 C C . GLN A 1 73 ? -7.418 -11.771 13.365 1.00 86.81 73 GLN A C 1
ATOM 583 O O . GLN A 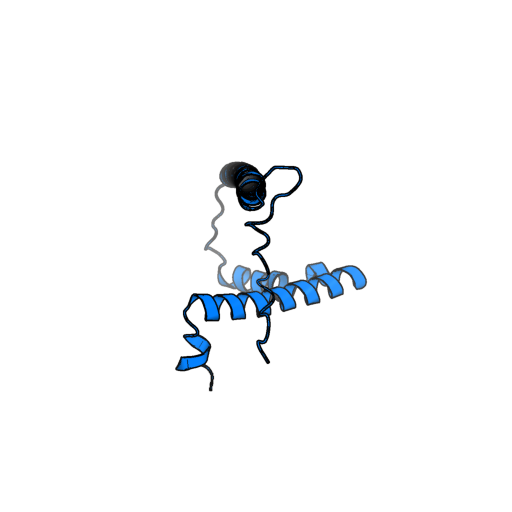1 73 ? -7.694 -12.830 12.799 1.00 86.81 73 GLN A O 1
ATOM 588 N N . ARG A 1 74 ? -8.090 -11.390 14.463 1.00 83.81 74 ARG A N 1
ATOM 589 C CA . ARG A 1 74 ? -8.983 -12.282 15.227 1.00 83.81 74 ARG A CA 1
ATOM 590 C C . ARG A 1 74 ? -10.122 -12.891 14.399 1.00 83.81 74 ARG A C 1
ATOM 592 O O . ARG A 1 74 ? -10.483 -14.033 14.635 1.00 83.81 74 ARG A O 1
ATOM 599 N N . LYS A 1 75 ? -10.670 -12.136 13.440 1.00 83.12 75 LYS A N 1
ATOM 600 C CA . LYS A 1 75 ? -11.747 -12.597 12.540 1.00 83.12 75 LYS A CA 1
ATOM 601 C C . LYS A 1 75 ? -11.251 -13.547 11.448 1.00 83.12 75 LYS A C 1
ATOM 603 O O . LYS A 1 75 ? -11.994 -14.391 10.980 1.00 83.12 75 LYS A O 1
ATOM 608 N N . VAL A 1 76 ? -9.998 -13.399 11.026 1.00 84.94 76 VAL A N 1
ATOM 609 C CA . VAL A 1 76 ? -9.415 -14.190 9.934 1.00 84.94 76 VAL A CA 1
ATOM 610 C C . VAL A 1 76 ? -9.056 -15.596 10.411 1.00 84.94 76 VAL A C 1
ATOM 612 O O . VAL A 1 76 ? -9.159 -16.551 9.652 1.00 84.94 76 VAL A O 1
ATOM 615 N N . LEU A 1 77 ? -8.733 -15.737 11.697 1.00 86.81 77 LEU A N 1
ATOM 616 C CA . LEU A 1 77 ? -8.460 -17.017 12.353 1.00 86.81 77 LEU A CA 1
ATOM 617 C C . LEU A 1 77 ? -9.705 -17.898 12.577 1.00 86.81 77 LEU A C 1
ATOM 619 O O . LEU A 1 77 ? -9.571 -18.997 13.115 1.00 86.81 77 LEU A O 1
ATOM 623 N N . GLU A 1 78 ? -10.900 -17.445 12.181 1.00 87.38 78 GLU A N 1
ATOM 624 C CA . GLU A 1 78 ? -12.112 -18.276 12.195 1.00 87.38 78 GLU A CA 1
ATOM 625 C C . GLU A 1 78 ? -11.981 -19.473 11.234 1.00 87.38 78 GLU A C 1
ATOM 627 O O . GLU A 1 78 ? -12.385 -20.585 11.579 1.00 87.38 78 GLU A O 1
ATOM 632 N N . ASP A 1 79 ? -11.329 -19.283 10.081 1.00 89.12 79 ASP A N 1
ATOM 633 C CA . ASP A 1 79 ? -10.849 -20.378 9.234 1.00 89.12 79 ASP A CA 1
ATOM 634 C C . ASP A 1 79 ? -9.418 -20.739 9.647 1.00 89.12 79 ASP A C 1
ATOM 636 O O . ASP A 1 79 ? -8.477 -19.973 9.442 1.00 89.12 79 ASP A O 1
ATOM 640 N N . LYS A 1 80 ? -9.233 -21.924 10.233 1.00 85.88 80 LYS A N 1
ATOM 641 C CA . LYS A 1 80 ? -7.938 -22.320 10.800 1.00 85.88 80 LYS A CA 1
ATOM 642 C C . LYS A 1 80 ? -6.834 -22.457 9.752 1.00 85.88 80 LYS A C 1
ATOM 644 O O . LYS A 1 80 ? -5.684 -22.190 10.071 1.00 85.88 80 LYS A O 1
ATOM 649 N N . VAL A 1 81 ? -7.142 -22.892 8.530 1.00 90.69 81 VAL A N 1
ATOM 650 C CA . VAL A 1 81 ? -6.100 -23.167 7.525 1.00 90.69 81 VAL A CA 1
ATOM 651 C C . VAL A 1 81 ? -5.811 -21.909 6.723 1.00 90.69 81 VAL A C 1
ATOM 653 O O . VAL A 1 81 ? -4.671 -21.435 6.697 1.00 90.69 81 VAL A O 1
ATOM 656 N N . ALA A 1 82 ? -6.844 -21.327 6.112 1.00 89.44 82 ALA A N 1
ATOM 657 C CA . ALA A 1 82 ? -6.678 -20.107 5.329 1.00 89.44 82 ALA A CA 1
ATOM 658 C C . ALA A 1 82 ? -6.281 -18.923 6.223 1.00 89.44 82 ALA A C 1
ATOM 660 O O . ALA A 1 82 ? -5.455 -18.095 5.832 1.00 89.44 82 ALA A O 1
ATOM 661 N N . GLY A 1 83 ? -6.807 -18.876 7.449 1.00 90.44 83 GLY A N 1
ATOM 662 C CA . GLY A 1 83 ? -6.518 -17.822 8.407 1.00 90.44 83 GLY A CA 1
ATOM 663 C C . GLY A 1 83 ? -5.081 -17.838 8.904 1.00 90.44 83 GLY A C 1
ATOM 664 O O . GLY A 1 83 ? -4.438 -16.791 8.913 1.00 90.44 83 GLY A O 1
ATOM 665 N N . THR A 1 84 ? -4.527 -19.006 9.247 1.00 92.12 84 THR A N 1
ATOM 666 C CA . THR A 1 84 ? -3.109 -19.096 9.634 1.00 92.12 84 THR A CA 1
ATOM 667 C C . THR A 1 84 ? -2.194 -18.662 8.491 1.00 92.12 84 THR A C 1
ATOM 669 O O . THR A 1 84 ? -1.279 -17.872 8.724 1.00 92.12 84 THR A O 1
ATOM 672 N N . MET A 1 85 ? -2.471 -19.091 7.255 1.00 93.19 85 MET A N 1
ATOM 673 C CA . MET A 1 85 ? -1.709 -18.634 6.087 1.00 93.19 85 MET A CA 1
ATOM 674 C C . MET A 1 85 ? -1.788 -17.113 5.922 1.00 93.19 85 MET A C 1
ATOM 676 O O . MET A 1 85 ? -0.766 -16.464 5.709 1.00 93.19 85 MET A O 1
ATOM 680 N N . HIS A 1 86 ? -2.974 -16.522 6.079 1.00 91.06 86 HIS A N 1
ATOM 681 C CA . HIS A 1 86 ? -3.147 -15.074 5.978 1.00 91.06 86 HIS A CA 1
ATOM 682 C C . HIS A 1 86 ? -2.368 -14.315 7.058 1.00 91.06 86 HIS A C 1
ATOM 684 O O . HIS A 1 86 ? -1.722 -13.316 6.751 1.00 91.06 86 HIS A O 1
ATOM 690 N N . VAL A 1 87 ? -2.382 -14.794 8.306 1.00 93.25 87 VAL A N 1
ATOM 691 C CA . VAL A 1 87 ? -1.626 -14.180 9.409 1.00 93.25 87 VAL A CA 1
ATOM 692 C C . VAL A 1 87 ? -0.128 -14.199 9.118 1.00 93.25 87 VAL A C 1
ATOM 694 O O . VAL A 1 87 ? 0.529 -13.171 9.276 1.00 93.25 87 VAL A O 1
ATOM 697 N N . LEU A 1 88 ? 0.410 -15.325 8.641 1.00 94.06 88 LEU A N 1
ATOM 698 C CA . LEU A 1 88 ? 1.826 -15.424 8.277 1.00 94.06 88 LEU A CA 1
ATOM 699 C C . LEU A 1 88 ? 2.193 -14.449 7.154 1.00 94.06 88 LEU A C 1
ATOM 701 O O . LEU A 1 88 ? 3.189 -13.737 7.265 1.00 94.06 88 LEU A O 1
ATOM 705 N N . MET A 1 89 ? 1.365 -14.368 6.109 1.00 94.12 89 MET A N 1
ATOM 706 C CA . MET A 1 89 ? 1.584 -13.428 5.008 1.00 94.12 89 MET A CA 1
ATOM 707 C C . MET A 1 89 ? 1.506 -11.973 5.486 1.00 94.12 89 MET A C 1
ATOM 709 O O . MET A 1 89 ? 2.378 -11.178 5.148 1.00 94.12 89 MET A O 1
ATOM 713 N N . PHE A 1 90 ? 0.513 -11.623 6.308 1.00 94.69 90 PHE A N 1
ATOM 714 C CA . PHE A 1 90 ? 0.356 -10.276 6.861 1.00 94.69 90 PHE A CA 1
ATOM 715 C C . PHE A 1 90 ? 1.589 -9.845 7.664 1.00 94.69 90 PHE A C 1
ATOM 717 O O . PHE A 1 90 ? 2.141 -8.778 7.403 1.00 94.69 90 PHE A O 1
ATOM 724 N N . TRP A 1 91 ? 2.057 -10.680 8.596 1.00 94.62 91 TRP A N 1
ATOM 725 C CA . TRP A 1 91 ? 3.235 -10.362 9.409 1.00 94.62 91 TRP A CA 1
ATOM 726 C C . TRP A 1 91 ? 4.532 -10.362 8.595 1.00 94.62 91 TRP A C 1
ATOM 728 O O . TRP A 1 91 ? 5.377 -9.497 8.818 1.00 94.62 91 TRP A O 1
ATOM 738 N N . GLY A 1 92 ? 4.667 -11.256 7.610 1.00 95.44 92 GLY A N 1
ATOM 739 C CA . GLY A 1 92 ? 5.790 -11.241 6.672 1.00 95.44 92 GLY A CA 1
ATOM 740 C C . GLY A 1 92 ? 5.852 -9.941 5.864 1.00 95.44 92 GLY A C 1
ATOM 741 O O . GLY A 1 92 ? 6.895 -9.290 5.815 1.00 95.44 92 GLY A O 1
ATOM 742 N N . PHE A 1 93 ? 4.726 -9.499 5.296 1.00 95.94 93 PHE A N 1
ATOM 743 C CA . PHE A 1 93 ? 4.658 -8.215 4.593 1.00 95.94 93 PHE A CA 1
ATOM 744 C C . PHE A 1 93 ? 4.866 -7.020 5.522 1.00 95.94 93 PHE A C 1
ATOM 746 O O . PHE A 1 93 ? 5.460 -6.034 5.090 1.00 95.94 93 PHE A O 1
ATOM 753 N N . LEU A 1 94 ? 4.417 -7.091 6.778 1.00 94.06 94 LEU A N 1
ATOM 754 C CA . LEU A 1 94 ? 4.650 -6.034 7.760 1.00 94.06 94 LEU A CA 1
ATOM 755 C C . LEU A 1 94 ? 6.154 -5.851 8.015 1.00 94.06 94 LEU A C 1
ATOM 757 O O . LEU A 1 94 ? 6.638 -4.726 7.950 1.00 94.06 94 LEU A O 1
ATOM 761 N N . MET A 1 95 ? 6.897 -6.949 8.210 1.00 94.00 95 MET A N 1
ATOM 762 C CA . MET A 1 95 ? 8.356 -6.916 8.381 1.00 94.00 95 MET A CA 1
ATOM 763 C C . MET A 1 95 ? 9.071 -6.375 7.136 1.00 94.00 95 MET A C 1
ATOM 765 O O . MET A 1 95 ? 9.882 -5.460 7.254 1.00 94.00 95 MET A O 1
ATOM 769 N N . LEU A 1 96 ? 8.732 -6.879 5.942 1.00 94.19 96 LEU A N 1
ATOM 770 C CA . LEU A 1 96 ? 9.328 -6.411 4.681 1.00 94.19 96 LEU A CA 1
ATOM 771 C C . LEU A 1 96 ? 9.027 -4.932 4.407 1.00 94.19 96 LEU A C 1
ATOM 773 O O . LEU A 1 96 ? 9.867 -4.207 3.882 1.00 94.19 96 LEU A O 1
ATOM 777 N N . SER A 1 97 ? 7.829 -4.469 4.768 1.00 94.00 97 SER A N 1
ATOM 778 C CA . SER A 1 97 ? 7.455 -3.061 4.616 1.00 94.00 97 SER A CA 1
ATOM 779 C C . SER A 1 97 ? 8.235 -2.176 5.582 1.00 94.00 97 SER A C 1
ATOM 781 O O . SER A 1 97 ? 8.672 -1.101 5.185 1.00 94.00 97 SER A O 1
ATOM 783 N N . SER A 1 98 ? 8.434 -2.612 6.829 1.00 91.81 98 SER A N 1
ATOM 784 C CA . SER A 1 98 ? 9.275 -1.898 7.795 1.00 91.81 98 SER A CA 1
ATOM 785 C C . SER A 1 98 ? 10.725 -1.771 7.321 1.00 91.81 98 SER A C 1
ATOM 787 O O . SER A 1 98 ? 11.280 -0.682 7.413 1.00 91.81 98 SER A O 1
ATOM 789 N N . ASP A 1 99 ? 11.301 -2.838 6.766 1.00 91.62 99 ASP A N 1
ATOM 790 C CA . ASP A 1 99 ? 12.655 -2.829 6.192 1.00 91.62 99 ASP A CA 1
ATOM 791 C C . ASP A 1 99 ? 12.764 -1.869 4.993 1.00 91.62 99 ASP A C 1
ATOM 793 O O . ASP A 1 99 ? 13.614 -0.980 4.961 1.00 91.62 99 ASP A O 1
ATOM 797 N N . MET A 1 100 ? 11.815 -1.948 4.052 1.00 94.00 100 MET A N 1
ATOM 798 C CA . MET A 1 100 ? 11.752 -1.022 2.917 1.00 94.00 100 MET A CA 1
ATOM 799 C C . MET A 1 100 ? 11.596 0.440 3.367 1.00 94.00 100 MET A C 1
ATOM 801 O O . MET A 1 100 ? 12.161 1.339 2.746 1.00 94.00 100 MET A O 1
ATOM 805 N N . LEU A 1 101 ? 10.826 0.700 4.429 1.00 93.06 101 LEU A N 1
ATOM 806 C CA . LEU A 1 101 ? 10.671 2.044 4.988 1.00 93.06 101 LEU A CA 1
ATOM 807 C C . LEU A 1 101 ? 11.980 2.569 5.589 1.00 93.06 101 LEU A C 1
ATOM 809 O O . LEU A 1 101 ? 12.271 3.754 5.416 1.00 93.06 101 LEU A O 1
ATOM 813 N N . ASP A 1 102 ? 12.771 1.728 6.257 1.00 91.38 102 ASP A N 1
ATOM 814 C CA . ASP A 1 102 ? 14.084 2.140 6.765 1.00 91.38 102 ASP A CA 1
ATOM 815 C C . ASP A 1 102 ? 15.034 2.471 5.610 1.00 91.38 102 ASP A C 1
ATOM 817 O O . ASP A 1 102 ? 15.589 3.573 5.555 1.00 91.38 102 ASP A O 1
ATOM 821 N N . LEU A 1 103 ? 15.101 1.591 4.608 1.00 91.44 103 LEU A N 1
ATOM 822 C CA . LEU A 1 103 ? 15.909 1.808 3.411 1.00 91.44 103 LEU A CA 1
ATOM 823 C C . LEU A 1 103 ? 15.511 3.097 2.673 1.00 91.44 103 LEU A C 1
ATOM 825 O O . LEU A 1 103 ? 16.367 3.905 2.308 1.00 91.44 103 LEU A O 1
ATOM 829 N N . ALA A 1 104 ? 14.209 3.336 2.500 1.00 91.75 104 ALA A N 1
ATOM 830 C CA . ALA A 1 104 ? 13.690 4.552 1.876 1.00 91.75 104 ALA A CA 1
ATOM 831 C C . ALA A 1 104 ? 14.005 5.822 2.687 1.00 91.75 104 ALA A C 1
ATOM 833 O O . ALA A 1 104 ? 14.121 6.906 2.115 1.00 91.75 104 ALA A O 1
ATOM 834 N N . THR A 1 105 ? 14.178 5.691 4.005 1.00 91.44 105 THR A N 1
ATOM 835 C CA . THR A 1 105 ? 14.571 6.784 4.911 1.00 91.44 105 THR A CA 1
ATOM 836 C C . THR A 1 105 ? 16.098 6.871 5.075 1.00 91.44 105 THR A C 1
ATOM 838 O O . THR A 1 105 ? 16.583 7.499 6.016 1.00 91.44 105 THR A O 1
ATOM 841 N N . ALA A 1 106 ? 16.860 6.271 4.153 1.00 87.69 106 ALA A N 1
ATOM 842 C CA . ALA A 1 106 ? 18.322 6.214 4.168 1.00 87.69 106 ALA A CA 1
ATOM 843 C C . ALA A 1 106 ? 18.893 5.545 5.432 1.00 87.69 106 ALA A C 1
ATOM 845 O O . ALA A 1 106 ? 19.828 6.060 6.036 1.00 87.69 106 ALA A O 1
ATOM 846 N N . ASN A 1 107 ? 18.314 4.410 5.838 1.00 86.12 107 ASN A N 1
ATOM 847 C CA . ASN A 1 107 ? 18.739 3.594 6.985 1.00 86.12 107 ASN A CA 1
ATOM 848 C C . ASN A 1 107 ? 18.762 4.350 8.324 1.00 86.12 107 ASN A C 1
ATOM 850 O O . ASN A 1 107 ? 19.505 4.007 9.245 1.00 86.12 107 ASN A O 1
ATOM 854 N N . ARG A 1 108 ? 17.955 5.410 8.456 1.00 83.56 108 ARG A N 1
ATOM 855 C CA . ARG A 1 108 ? 17.949 6.260 9.650 1.00 83.56 108 ARG A CA 1
ATOM 856 C C . ARG A 1 108 ? 17.608 5.483 10.925 1.00 83.56 108 ARG A C 1
ATOM 858 O O . ARG A 1 108 ? 18.135 5.832 11.982 1.00 83.56 108 ARG A O 1
ATOM 865 N N . PHE A 1 109 ? 16.741 4.474 10.866 1.00 80.44 109 PHE A N 1
ATOM 866 C CA . PHE A 1 109 ? 16.398 3.682 12.049 1.00 80.44 109 PHE A CA 1
ATOM 867 C C . PHE A 1 109 ? 17.540 2.743 12.432 1.00 80.44 109 PHE A C 1
ATOM 869 O O . PHE A 1 109 ? 17.882 2.680 13.616 1.00 80.44 109 PHE A O 1
ATOM 876 N N . SER A 1 110 ? 18.158 2.084 11.448 1.00 80.25 110 SER A N 1
ATOM 877 C CA . SER A 1 110 ? 19.320 1.223 11.678 1.00 80.25 110 SER A CA 1
ATOM 878 C C . SER A 1 110 ? 20.558 1.986 12.154 1.00 80.25 110 SER A C 1
ATOM 880 O O . SER A 1 110 ? 21.329 1.430 12.924 1.00 80.25 110 SER A O 1
ATOM 882 N N . GLU A 1 111 ? 20.780 3.226 11.712 1.00 78.44 111 GLU A N 1
ATOM 883 C CA . GLU A 1 111 ? 21.980 3.982 12.097 1.00 78.44 111 GLU A CA 1
ATOM 884 C C . GLU A 1 111 ? 21.845 4.722 13.438 1.00 78.44 111 GLU A C 1
ATOM 886 O O . GLU A 1 111 ? 22.853 4.968 14.097 1.00 78.44 111 GLU A O 1
ATOM 891 N N . HIS A 1 112 ? 20.631 5.139 13.827 1.00 75.88 112 HIS A N 1
ATOM 892 C CA . HIS A 1 112 ? 20.442 6.070 14.954 1.00 75.88 112 HIS A CA 1
ATOM 893 C C . HIS A 1 112 ? 19.564 5.550 16.103 1.00 75.88 112 HIS A C 1
ATOM 895 O O . HIS A 1 112 ? 19.581 6.157 17.175 1.00 75.88 112 HIS A O 1
ATOM 901 N N . ILE A 1 113 ? 18.749 4.507 15.905 1.00 76.25 113 ILE A N 1
ATOM 902 C CA . ILE A 1 113 ? 17.754 4.064 16.905 1.00 76.25 113 ILE A CA 1
ATOM 903 C C . ILE A 1 113 ? 17.983 2.619 17.353 1.00 76.25 113 ILE A C 1
ATOM 905 O O . ILE A 1 113 ? 17.781 2.311 18.529 1.00 76.25 113 ILE A O 1
ATOM 909 N N . LEU A 1 114 ? 18.383 1.736 16.440 1.00 67.50 114 LEU A N 1
ATOM 910 C CA . L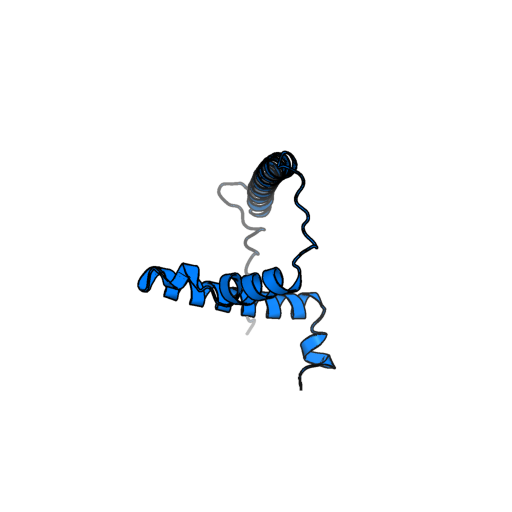EU A 1 114 ? 18.727 0.349 16.749 1.00 67.50 114 LEU A CA 1
ATOM 911 C C . LEU A 1 114 ? 20.233 0.241 17.077 1.00 67.50 114 LEU A C 1
ATOM 913 O O . LEU A 1 114 ? 21.009 1.011 16.512 1.00 67.50 114 LEU A O 1
ATOM 917 N N . PRO A 1 115 ? 20.639 -0.628 18.025 1.00 59.09 115 PRO A N 1
ATOM 918 C CA . PRO A 1 115 ? 22.052 -0.858 18.342 1.00 59.09 115 PRO A CA 1
ATOM 919 C C . PRO A 1 115 ? 22.832 -1.497 17.189 1.00 59.09 115 PRO A C 1
ATOM 921 O O . PRO A 1 115 ? 22.209 -2.227 16.384 1.00 59.09 115 PRO A O 1
#

Sequence (115 aa):
MRLDGFMMEHPLDITYAGIKGYYLLLVLGGISIAFFAYQVQKATRLVLLGAPDKRFDSWGKRMKETLTVWLGQRKVLEDKVAGTMHVLMFWGFLMLSSDMLDLATANRFSEHILP

Radius of gyration: 22.93 Å; chains: 1; bounding box: 68×35×54 Å

Foldseek 3Di:
DDPPPPPPPDQQQDADPNHGNVVVVCVVVVVVVVVVVVVVVVVVVVVVPDDDDPPPPPVPVVVVCCCCCVVVVVVLCVPVPRSVVVNVVVVVVVVVVVVVVCVVVVVCCVVPPND